Protein AF-A0A349J4V9-F1 (afdb_monomer)

Mean predicted aligned error: 3.08 Å

Solvent-accessible surface area (backbone atoms only — not comparable to full-atom values): 3002 Å² total; per-residue (Å²): 132,88,75,82,57,48,81,44,78,50,97,55,63,42,51,68,73,58,49,52,54,50,52,54,52,50,51,54,29,37,78,68,71,73,42,77,60,65,50,77,49,73,47,64,60,85,133

Nearest PDB structures (foldseek):
  7tmq-assembly1_B  TM=5.010E-01  e=1.528E+00  Saccharomyces cerevisiae
  7khr-assembly1_E  TM=4.903E-01  e=3.037E+00  Bos taurus
  8kab-assembly1_h  TM=3.671E-01  e=7.943E+00  Mycolicibacterium smegmatis MC2 155

Sequence (47 aa):
MSQIPELIFSDKPVAYPGAVTFMENRVADIVANKAPECLWFLEHPPL

Secondary structure (DSSP, 8-state):
--PPPEEEE-SS---HHHHHHHHHHHHHHHHTTSS--EEEE--PPP-

Foldseek 3Di:
D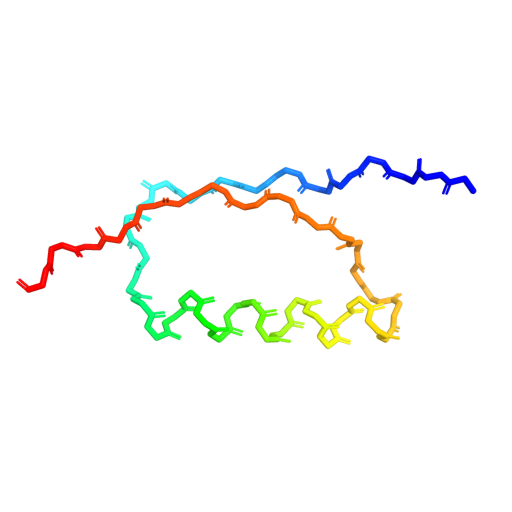DDDAAEEEDPDADAPVRVVVVVVVQVVCVVVVNHGHHDYYHHHDDD

Radius of gyration: 12.04 Å; Cα contacts (8 Å, |Δi|>4): 45; chains: 1; bounding box: 24×18×38 Å

pLDDT: mean 95.09, std 9.09, range [46.94, 98.69]

Structure (mmCIF, N/CA/C/O backbone):
data_AF-A0A349J4V9-F1
#
_entry.id   AF-A0A349J4V9-F1
#
loop_
_atom_site.group_PDB
_atom_site.id
_atom_site.type_symbol
_atom_site.label_atom_id
_atom_site.label_alt_id
_atom_site.label_comp_id
_atom_site.label_asym_id
_atom_site.label_entity_id
_atom_site.label_seq_id
_atom_site.pdbx_PDB_ins_code
_atom_site.Cartn_x
_atom_site.Cartn_y
_atom_site.Cartn_z
_atom_site.occupancy
_atom_site.B_iso_or_equiv
_atom_site.auth_seq_id
_atom_site.auth_comp_id
_atom_site.auth_asym_id
_atom_site.auth_atom_id
_atom_site.pdbx_PDB_model_num
ATOM 1 N N . MET A 1 1 ? -9.757 10.906 19.908 1.00 46.94 1 MET A N 1
ATOM 2 C CA . MET A 1 1 ? -8.332 11.271 19.762 1.00 46.94 1 MET A CA 1
ATOM 3 C C . MET A 1 1 ? -7.918 10.823 18.374 1.00 46.94 1 MET A C 1
ATOM 5 O O . MET A 1 1 ? -8.066 9.642 18.102 1.00 46.94 1 MET A O 1
ATOM 9 N N . SER A 1 2 ? -7.514 11.733 17.486 1.00 65.50 2 SER A N 1
ATOM 10 C CA . SER A 1 2 ? -7.008 11.332 16.166 1.00 65.50 2 SER A CA 1
ATOM 11 C C . SER A 1 2 ? -5.609 10.755 16.366 1.00 65.50 2 SER A C 1
ATOM 13 O O . SER A 1 2 ? -4.724 11.488 16.808 1.00 65.50 2 SER A O 1
ATOM 15 N N . GLN A 1 3 ? -5.418 9.454 16.136 1.00 81.31 3 GLN A N 1
ATOM 16 C CA . GLN A 1 3 ? -4.067 8.898 16.044 1.00 81.31 3 GLN A CA 1
ATOM 17 C C . GLN A 1 3 ? -3.427 9.337 14.726 1.00 81.31 3 GLN A C 1
ATOM 19 O O . GLN A 1 3 ? -4.125 9.588 13.744 1.00 81.31 3 GLN A O 1
ATOM 24 N N . ILE A 1 4 ? -2.102 9.468 14.726 1.00 88.19 4 ILE A N 1
ATOM 25 C CA . ILE A 1 4 ? -1.344 9.698 13.496 1.00 88.19 4 ILE A CA 1
ATOM 26 C C . ILE A 1 4 ? -1.369 8.385 12.696 1.00 88.19 4 ILE A C 1
ATOM 28 O O . ILE A 1 4 ? -1.044 7.349 13.282 1.00 88.19 4 ILE A O 1
ATOM 32 N N . PRO A 1 5 ? -1.741 8.404 11.402 1.00 94.94 5 PRO A N 1
ATOM 33 C CA . PRO A 1 5 ? -1.693 7.213 10.565 1.00 94.94 5 PRO A CA 1
ATOM 34 C C . PRO A 1 5 ? -0.283 6.621 10.493 1.00 94.94 5 PRO A C 1
ATOM 36 O O . PRO A 1 5 ? 0.713 7.346 10.465 1.00 94.94 5 PRO A O 1
ATOM 39 N N . GLU A 1 6 ? -0.198 5.298 10.411 1.00 96.94 6 GLU A N 1
ATOM 40 C CA . GLU A 1 6 ? 1.050 4.585 10.150 1.00 96.94 6 GLU A CA 1
ATOM 41 C C . GLU A 1 6 ? 1.644 5.032 8.802 1.00 96.94 6 GLU A C 1
ATOM 43 O O . GLU A 1 6 ? 0.941 5.070 7.794 1.00 96.94 6 GLU A O 1
ATOM 48 N N . LEU A 1 7 ? 2.935 5.367 8.762 1.00 97.44 7 LEU A N 1
ATOM 49 C CA . LEU A 1 7 ? 3.626 5.709 7.515 1.00 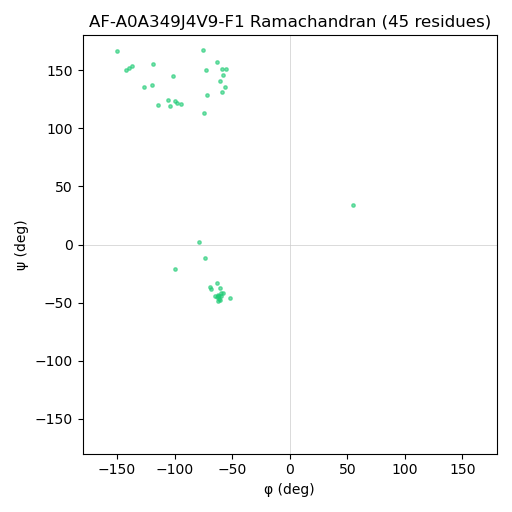97.44 7 LEU A CA 1
ATOM 50 C C . LEU A 1 7 ? 4.319 4.468 6.950 1.00 97.44 7 LEU A C 1
ATOM 52 O O . LEU A 1 7 ? 5.195 3.901 7.601 1.00 97.44 7 LEU A O 1
ATOM 56 N N . ILE A 1 8 ? 3.955 4.075 5.731 1.00 97.94 8 ILE A N 1
ATOM 57 C CA . ILE A 1 8 ? 4.490 2.893 5.046 1.00 97.94 8 ILE A CA 1
ATOM 58 C C . ILE A 1 8 ? 5.159 3.332 3.746 1.00 97.94 8 ILE A C 1
ATOM 60 O O . ILE A 1 8 ? 4.607 4.140 3.002 1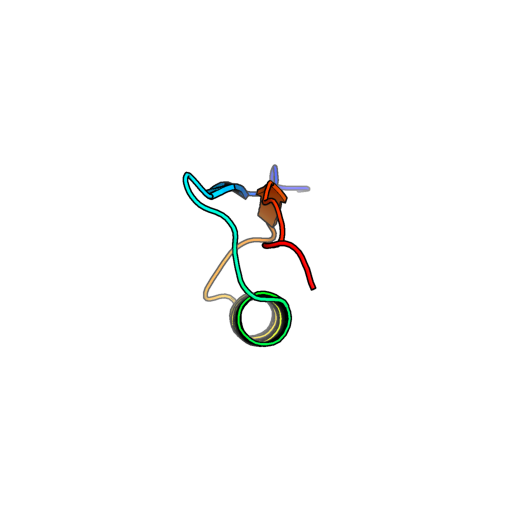.00 97.94 8 ILE A O 1
ATOM 64 N N . PHE A 1 9 ? 6.323 2.760 3.445 1.00 98.44 9 PHE A N 1
ATOM 65 C CA . PHE A 1 9 ? 7.072 3.013 2.217 1.00 98.44 9 PHE A CA 1
ATOM 66 C C . PHE A 1 9 ? 7.387 1.686 1.528 1.00 98.44 9 PHE A C 1
ATOM 68 O O . PHE A 1 9 ? 7.789 0.724 2.182 1.00 98.44 9 PHE A O 1
ATOM 75 N N . SER A 1 10 ? 7.191 1.623 0.214 1.00 98.12 10 SER A N 1
ATOM 76 C CA . SER A 1 10 ? 7.609 0.480 -0.596 1.00 98.12 10 SER A CA 1
ATOM 77 C C . SER A 1 10 ? 8.949 0.755 -1.267 1.00 98.12 10 SER A C 1
ATOM 79 O O . SER A 1 10 ? 9.064 1.675 -2.068 1.00 98.12 10 SER A O 1
ATOM 81 N N . ASP A 1 11 ? 9.939 -0.098 -1.001 1.00 97.56 11 ASP A N 1
ATOM 82 C CA . ASP A 1 11 ? 11.291 0.024 -1.574 1.00 97.56 11 ASP A CA 1
ATOM 83 C C . ASP A 1 11 ? 11.374 -0.368 -3.060 1.00 97.56 11 ASP A C 1
ATOM 85 O O . ASP A 1 11 ? 12.405 -0.191 -3.708 1.00 97.56 11 ASP A O 1
ATOM 89 N N . LYS A 1 12 ? 10.315 -0.983 -3.598 1.00 97.62 12 LYS A N 1
ATOM 90 C CA . LYS A 1 12 ? 10.238 -1.463 -4.982 1.00 97.62 12 LYS A CA 1
ATOM 91 C C . LYS A 1 12 ? 8.877 -1.126 -5.588 1.00 97.62 12 LYS A C 1
ATOM 93 O O . LYS A 1 12 ? 7.894 -1.089 -4.844 1.00 97.62 12 LYS A O 1
ATOM 98 N N . PRO A 1 13 ? 8.792 -0.978 -6.924 1.00 98.25 13 PRO A N 1
ATOM 99 C CA . PRO A 1 13 ? 7.517 -0.796 -7.598 1.00 98.25 13 PRO A CA 1
ATOM 100 C C . PRO A 1 13 ? 6.534 -1.933 -7.297 1.00 98.25 13 PRO A C 1
ATOM 102 O O . PRO A 1 13 ? 6.883 -3.115 -7.345 1.00 98.25 13 PRO A O 1
ATOM 105 N N . VAL A 1 14 ? 5.289 -1.565 -7.011 1.00 98.25 14 VAL A N 1
ATOM 106 C CA . VAL A 1 14 ? 4.191 -2.465 -6.663 1.00 98.25 14 VAL A CA 1
ATOM 107 C C . VAL A 1 14 ? 3.250 -2.573 -7.853 1.00 98.25 14 VAL A C 1
ATOM 109 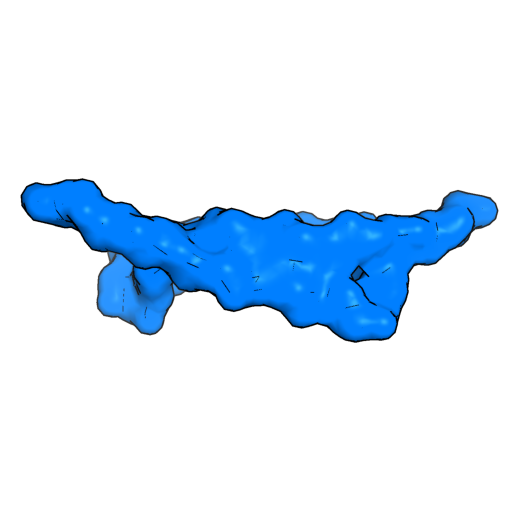O O . VAL A 1 14 ? 2.730 -1.571 -8.341 1.00 98.25 14 VAL A O 1
ATOM 112 N N . ALA A 1 15 ? 2.997 -3.790 -8.334 1.00 98.19 15 ALA A N 1
ATOM 113 C CA . ALA A 1 15 ? 2.030 -4.008 -9.406 1.00 98.19 15 ALA A CA 1
ATOM 114 C C . ALA A 1 15 ? 0.627 -3.540 -8.984 1.00 98.19 15 ALA A C 1
ATOM 116 O O . ALA A 1 15 ? 0.205 -3.784 -7.852 1.00 98.19 15 ALA A O 1
ATOM 117 N N . TYR A 1 16 ? -0.113 -2.918 -9.905 1.00 97.62 16 TYR A N 1
ATOM 118 C CA . TYR A 1 16 ? -1.422 -2.323 -9.615 1.00 97.62 16 TYR A CA 1
ATOM 119 C C . TYR A 1 16 ? -2.405 -3.289 -8.918 1.00 97.62 16 TYR A C 1
ATOM 121 O O . TYR A 1 16 ? -2.957 -2.915 -7.882 1.00 97.62 16 TYR A O 1
ATOM 129 N N . PRO A 1 17 ? -2.568 -4.557 -9.362 1.00 97.88 17 PRO A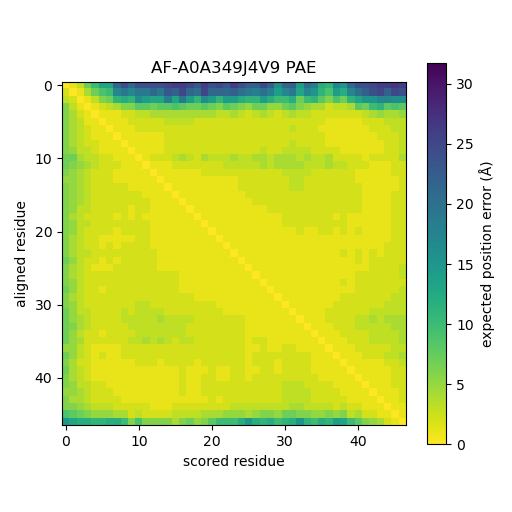 N 1
ATOM 130 C CA . PRO A 1 17 ? -3.454 -5.499 -8.669 1.00 97.88 17 PRO A CA 1
ATO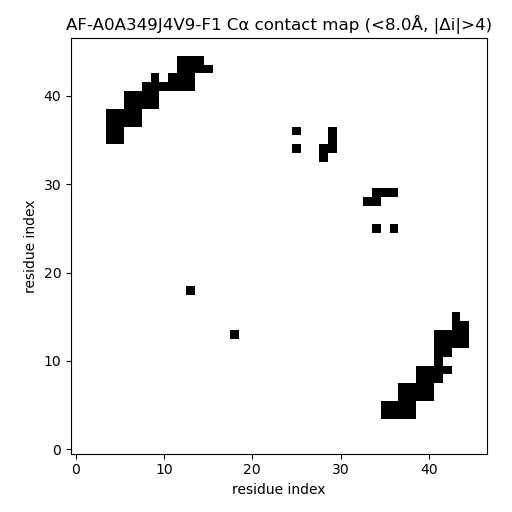M 131 C C . PRO A 1 17 ? -3.002 -5.822 -7.236 1.00 97.88 17 PRO A C 1
ATOM 133 O O . PRO A 1 17 ? -3.829 -6.009 -6.343 1.00 97.88 17 PRO A O 1
ATOM 136 N N . GLY A 1 18 ? -1.687 -5.850 -6.995 1.00 98.19 18 GLY A N 1
ATOM 137 C CA . GLY A 1 18 ? -1.121 -6.055 -5.661 1.00 98.19 18 GLY A CA 1
ATOM 138 C C . GLY A 1 18 ? -1.383 -4.870 -4.732 1.00 98.19 18 GLY A C 1
ATOM 139 O O . GLY A 1 18 ? -1.704 -5.071 -3.563 1.00 98.19 18 GLY A O 1
ATOM 140 N N . ALA A 1 19 ? -1.323 -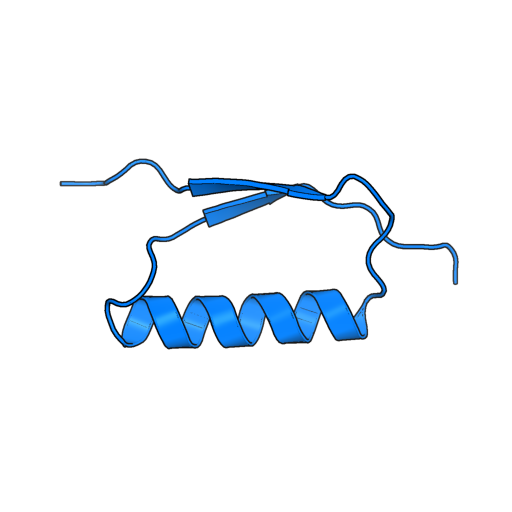3.644 -5.259 1.00 98.31 19 ALA A N 1
ATOM 141 C CA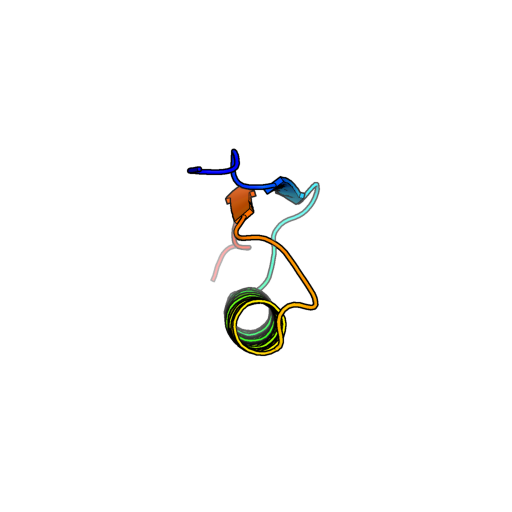 . ALA A 1 19 ? -1.650 -2.443 -4.497 1.00 98.31 19 ALA A CA 1
ATOM 142 C C . ALA A 1 19 ? -3.126 -2.415 -4.076 1.00 98.31 19 ALA A C 1
ATOM 144 O O . ALA A 1 19 ? -3.421 -2.145 -2.914 1.00 98.31 19 ALA A O 1
ATOM 145 N N . VAL A 1 20 ? -4.045 -2.763 -4.984 1.00 98.44 20 VAL A N 1
ATOM 146 C CA . VAL A 1 20 ? -5.483 -2.857 -4.669 1.00 98.44 20 VAL A CA 1
ATOM 147 C C . VAL A 1 20 ? -5.739 -3.898 -3.582 1.00 98.44 20 VAL A C 1
ATOM 149 O O . VAL A 1 20 ? -6.367 -3.579 -2.577 1.00 98.44 20 VAL A O 1
ATOM 152 N N . THR A 1 21 ? -5.153 -5.091 -3.719 1.00 98.69 21 THR A N 1
ATOM 153 C CA . THR A 1 21 ? -5.283 -6.162 -2.717 1.00 98.69 21 THR A CA 1
ATOM 154 C C . THR A 1 21 ? -4.789 -5.713 -1.336 1.00 98.69 21 THR A C 1
ATOM 156 O O . THR A 1 21 ? -5.415 -6.001 -0.317 1.00 98.69 21 THR A O 1
ATOM 159 N N . PHE A 1 22 ? -3.670 -4.980 -1.273 1.00 98.38 22 PHE A N 1
ATOM 160 C CA . PHE A 1 22 ? -3.168 -4.424 -0.015 1.00 98.38 22 PHE A CA 1
ATOM 161 C C . PHE A 1 22 ? -4.144 -3.411 0.598 1.00 98.38 22 PHE A C 1
ATOM 163 O O . PHE A 1 22 ? -4.415 -3.481 1.796 1.00 98.38 22 PHE A O 1
ATOM 170 N N . MET A 1 23 ? -4.689 -2.493 -0.210 1.00 98.31 23 MET A N 1
ATOM 171 C CA . MET A 1 23 ? -5.646 -1.485 0.260 1.00 98.31 23 MET A CA 1
ATOM 172 C C . MET A 1 23 ? -6.920 -2.128 0.820 1.00 98.31 23 MET A C 1
ATOM 174 O O . MET A 1 23 ? -7.369 -1.750 1.900 1.00 98.31 23 MET A O 1
ATOM 178 N N . GLU A 1 24 ? -7.471 -3.130 0.134 1.00 98.62 24 GLU A N 1
ATOM 179 C CA . GLU A 1 24 ? -8.663 -3.860 0.582 1.00 98.62 24 GLU A CA 1
ATOM 180 C C . GLU A 1 24 ? -8.425 -4.579 1.917 1.00 98.62 24 GLU A C 1
ATOM 182 O O . GLU A 1 24 ? -9.218 -4.434 2.851 1.00 98.62 24 GLU A O 1
ATOM 187 N N . ASN A 1 25 ? -7.297 -5.286 2.044 1.00 98.62 25 ASN A N 1
ATOM 188 C CA . ASN A 1 25 ? -6.926 -5.966 3.286 1.00 98.62 25 ASN A CA 1
ATOM 189 C C . ASN A 1 25 ? -6.725 -4.976 4.440 1.00 98.62 25 ASN A C 1
ATOM 191 O O . ASN A 1 25 ? -7.233 -5.197 5.539 1.00 98.62 25 ASN A O 1
ATOM 195 N N . ARG A 1 26 ? -6.042 -3.851 4.190 1.00 98.19 26 ARG A N 1
ATOM 196 C CA . ARG A 1 26 ? -5.835 -2.807 5.200 1.00 98.19 26 ARG A CA 1
ATOM 197 C C . ARG A 1 26 ? -7.165 -2.242 5.699 1.00 98.19 26 ARG A C 1
ATOM 199 O O . ARG A 1 26 ? -7.333 -2.087 6.905 1.00 98.19 26 ARG A O 1
ATOM 206 N N . VAL A 1 27 ? -8.116 -1.967 4.805 1.00 98.12 27 VAL A N 1
ATOM 207 C CA . VAL A 1 27 ? -9.456 -1.491 5.191 1.00 98.12 27 VAL A CA 1
ATOM 208 C C . VAL A 1 27 ? -10.183 -2.530 6.045 1.00 98.12 27 VAL A C 1
ATOM 210 O O . VAL A 1 27 ? -10.746 -2.175 7.081 1.00 98.12 27 VAL A O 1
ATOM 213 N N . ALA A 1 28 ? -10.139 -3.809 5.660 1.00 98.56 28 ALA A N 1
ATOM 214 C CA . ALA A 1 28 ? -10.748 -4.885 6.440 1.00 98.56 28 ALA A CA 1
ATOM 215 C C . ALA A 1 28 ? -10.156 -4.977 7.860 1.00 98.56 28 ALA A C 1
ATOM 217 O O . ALA A 1 28 ? -10.902 -5.112 8.834 1.00 98.56 28 ALA A O 1
ATOM 218 N N . ASP A 1 29 ? -8.836 -4.835 7.995 1.00 98.38 29 ASP A N 1
ATOM 219 C CA . ASP A 1 29 ? -8.155 -4.853 9.291 1.00 98.38 29 ASP A CA 1
ATOM 220 C C . ASP A 1 29 ? -8.464 -3.619 10.148 1.00 98.38 29 ASP A C 1
ATOM 222 O O . ASP A 1 29 ? -8.626 -3.756 11.362 1.00 98.38 29 ASP A O 1
ATOM 226 N N . ILE A 1 30 ? -8.613 -2.434 9.548 1.00 96.62 30 ILE A N 1
ATOM 227 C CA . ILE A 1 30 ? -9.046 -1.220 10.260 1.00 96.62 30 ILE A CA 1
ATOM 228 C C . ILE A 1 30 ? -10.456 -1.414 10.826 1.00 96.62 30 ILE A C 1
ATOM 230 O O . ILE A 1 30 ? -10.683 -1.194 12.015 1.00 96.62 30 ILE A O 1
ATOM 234 N N . VAL A 1 31 ? -11.396 -1.900 10.008 1.00 97.69 31 VAL A N 1
ATOM 235 C CA . VAL A 1 31 ? -12.778 -2.181 10.442 1.00 97.69 31 VAL A CA 1
ATOM 236 C C . VAL A 1 31 ? -12.807 -3.223 11.566 1.00 97.69 31 VAL A C 1
ATOM 238 O O . VAL A 1 31 ? -13.591 -3.106 12.508 1.00 97.69 31 VAL A O 1
ATOM 241 N N . ALA A 1 32 ? -11.923 -4.220 11.507 1.00 98.19 32 ALA A N 1
ATOM 242 C CA . ALA A 1 32 ? -11.781 -5.246 12.536 1.00 98.19 32 ALA A CA 1
ATOM 243 C C . ALA A 1 32 ? -10.993 -4.789 13.783 1.00 98.19 32 ALA A C 1
ATOM 245 O O . ALA A 1 32 ? -10.794 -5.601 14.687 1.00 98.19 32 ALA A O 1
ATOM 246 N N . ASN A 1 33 ? -10.548 -3.527 13.852 1.00 96.06 33 ASN A N 1
ATOM 247 C CA . ASN A 1 33 ? -9.666 -2.987 14.896 1.00 96.06 33 ASN A CA 1
ATOM 248 C C . ASN A 1 33 ? -8.347 -3.774 15.066 1.00 96.06 33 ASN A C 1
ATOM 250 O O . ASN A 1 33 ? -7.828 -3.906 16.175 1.00 96.06 33 ASN A O 1
ATOM 254 N N . LYS A 1 34 ? -7.807 -4.320 13.971 1.00 97.44 34 LYS A N 1
ATOM 255 C CA . LYS A 1 34 ? -6.547 -5.084 13.932 1.00 97.44 34 LYS A CA 1
ATOM 256 C C . LYS A 1 34 ? -5.355 -4.270 13.441 1.00 97.44 34 LYS A C 1
ATOM 258 O O . LYS A 1 34 ? -4.220 -4.637 13.733 1.00 97.44 34 LYS A O 1
ATOM 263 N N . ALA A 1 35 ? -5.602 -3.184 12.715 1.00 96.62 35 ALA A N 1
ATOM 264 C CA . ALA A 1 35 ? -4.570 -2.291 12.210 1.00 96.62 35 ALA A CA 1
ATOM 265 C C . ALA A 1 35 ? -5.034 -0.827 12.283 1.00 96.62 35 ALA A C 1
ATOM 267 O O . ALA A 1 35 ? -6.234 -0.568 12.171 1.00 96.62 35 ALA A O 1
ATOM 268 N N . PRO A 1 36 ? -4.117 0.139 12.460 1.00 95.50 36 PRO A N 1
ATOM 269 C CA . PRO A 1 36 ? -4.444 1.553 12.341 1.00 95.50 36 PRO A CA 1
ATOM 270 C C . PRO A 1 36 ? -4.609 1.964 10.870 1.00 95.50 36 PRO A C 1
ATOM 272 O O . PRO A 1 36 ? -4.202 1.250 9.943 1.00 95.50 36 PRO A O 1
ATOM 275 N N . GLU A 1 37 ? -5.163 3.160 10.669 1.00 96.38 37 GLU A N 1
ATOM 276 C CA . GLU A 1 37 ? -5.077 3.881 9.396 1.00 96.38 37 GLU A CA 1
ATOM 277 C C . GLU A 1 37 ? -3.610 4.046 8.971 1.00 96.38 37 GLU A C 1
ATOM 279 O O . GLU A 1 37 ? -2.720 4.134 9.821 1.00 96.38 37 GLU A O 1
ATOM 284 N N . CYS A 1 38 ? -3.346 4.114 7.665 1.00 97.12 38 CYS A N 1
ATOM 285 C CA . CYS A 1 38 ? -1.995 4.314 7.149 1.00 97.12 38 CYS A CA 1
ATOM 286 C C . CYS A 1 38 ? -1.947 5.277 5.957 1.00 97.12 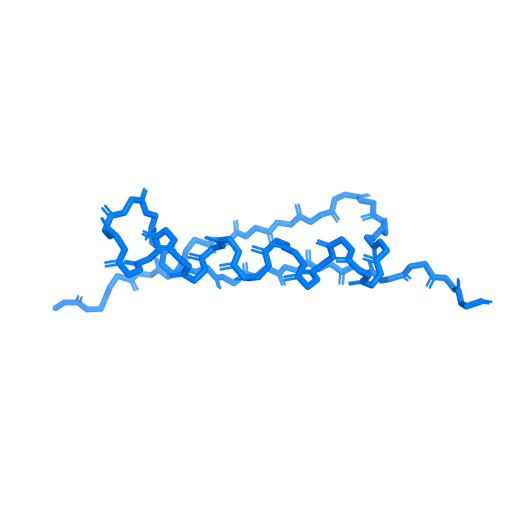38 CYS A C 1
ATOM 288 O O . CYS A 1 38 ? -2.879 5.342 5.156 1.00 97.12 38 CYS A O 1
ATOM 290 N N . LEU A 1 39 ? -0.812 5.956 5.803 1.00 97.44 39 LEU A N 1
ATOM 291 C CA . LEU A 1 39 ? -0.390 6.604 4.565 1.00 97.44 39 LEU A CA 1
ATOM 292 C C . LEU A 1 39 ? 0.699 5.741 3.930 1.00 97.44 39 LEU A C 1
ATOM 294 O O . LEU A 1 39 ? 1.747 5.512 4.535 1.00 97.44 39 LEU A O 1
ATOM 298 N N . TRP A 1 40 ? 0.445 5.260 2.717 1.00 98.06 40 TRP A N 1
ATOM 299 C CA . TRP A 1 40 ? 1.349 4.360 2.010 1.00 98.06 40 TRP A CA 1
ATOM 300 C C . TRP A 1 40 ? 1.919 5.027 0.758 1.00 98.06 40 TRP A C 1
ATOM 302 O O . TRP A 1 40 ? 1.177 5.422 -0.139 1.00 98.06 40 TRP A O 1
ATOM 312 N N . PHE A 1 41 ? 3.243 5.147 0.711 1.00 98.50 41 PHE A N 1
ATOM 313 C CA . PHE A 1 41 ? 4.000 5.687 -0.413 1.00 98.50 41 PHE A CA 1
ATOM 314 C C . PHE A 1 41 ? 4.578 4.539 -1.244 1.00 98.50 41 PHE A C 1
ATOM 316 O O . PHE A 1 41 ? 5.314 3.694 -0.726 1.00 98.50 41 PHE A O 1
ATOM 323 N N . LEU A 1 42 ? 4.250 4.513 -2.534 1.00 98.31 42 LEU A N 1
ATOM 324 C CA . LEU A 1 42 ? 4.681 3.481 -3.473 1.00 98.31 42 LEU A CA 1
ATOM 325 C C . LEU A 1 42 ? 4.813 4.044 -4.888 1.00 98.31 42 LEU A C 1
ATOM 327 O O . LEU A 1 42 ? 4.272 5.103 -5.205 1.00 98.31 42 LEU A O 1
ATOM 331 N N . GLU A 1 43 ? 5.456 3.266 -5.752 1.00 98.44 43 GLU A N 1
ATOM 332 C CA . GLU A 1 43 ? 5.491 3.473 -7.200 1.00 98.44 43 GLU A CA 1
ATOM 333 C C . GLU A 1 43 ? 4.874 2.264 -7.912 1.00 98.44 43 GLU A C 1
ATOM 335 O O . GLU A 1 43 ? 4.884 1.154 -7.377 1.00 98.44 43 GLU A O 1
ATOM 340 N N . HIS A 1 44 ? 4.363 2.448 -9.128 1.00 98.38 44 HIS A N 1
ATOM 341 C CA . HIS A 1 44 ? 3.920 1.343 -9.981 1.00 98.38 44 HIS A CA 1
ATOM 342 C C . HIS A 1 44 ? 4.973 1.031 -11.052 1.00 98.38 44 HIS A C 1
ATOM 344 O O . HIS A 1 44 ? 5.626 1.956 -11.542 1.00 98.38 44 HIS A O 1
ATOM 350 N N . PRO A 1 45 ? 5.151 -0.246 -11.445 1.00 97.69 45 PRO A N 1
ATOM 351 C CA . PRO A 1 45 ? 5.962 -0.569 -12.610 1.00 97.69 45 PRO A CA 1
ATOM 352 C C . PRO A 1 45 ? 5.337 0.041 -13.880 1.00 97.69 45 PRO A C 1
ATOM 354 O O . PRO A 1 45 ? 4.129 0.303 -13.899 1.00 97.69 45 PRO A O 1
ATOM 357 N N . PRO A 1 46 ? 6.133 0.257 -14.943 1.00 95.31 46 PRO A N 1
ATOM 358 C CA . PRO A 1 46 ? 5.594 0.664 -16.237 1.00 95.31 46 PRO A CA 1
ATOM 359 C C . PRO A 1 46 ? 4.596 -0.379 -16.766 1.00 95.31 46 PRO A C 1
ATOM 361 O O . PRO A 1 46 ? 4.712 -1.566 -16.446 1.00 95.31 46 PRO A O 1
ATOM 364 N N . LEU A 1 47 ? 3.623 0.090 -17.553 1.00 83.62 47 LEU A N 1
ATOM 365 C CA . LEU A 1 47 ? 2.641 -0.755 -18.243 1.00 83.62 47 LEU A CA 1
ATOM 366 C C . LEU A 1 47 ? 3.279 -1.570 -19.373 1.00 83.62 47 LEU A C 1
ATOM 368 O O . LEU A 1 47 ? 4.159 -1.015 -20.071 1.00 83.62 47 LEU A O 1
#